Protein AF-A0A5K1C5L7-F1 (afdb_monomer)

Sequence (46 aa):
VWSQDGISDDGGHVVNFKAKAVAAHDKDINALAVSPNDAYVCSGSQ

Nearest PDB structures (foldseek):
  6lk8-assembly1_D  TM=6.884E-01  e=7.773E+00  Xenopus laevis

pLDDT: mean 82.04, std 15.18, range [44.06, 96.62]

Secondary structure (DSSP, 8-state):
----TTS---TT-------------SS-EEEEEE-TTSS-EEEEE-

Organism: NCBI:txid210225

Structure (mmCIF, N/CA/C/O backbone):
data_AF-A0A5K1C5L7-F1
#
_entry.id   AF-A0A5K1C5L7-F1
#
loop_
_atom_site.group_PDB
_atom_site.id
_atom_site.type_symbol
_atom_site.label_atom_id
_atom_site.label_alt_id
_atom_site.label_comp_id
_atom_site.label_asym_id
_atom_site.label_entity_id
_atom_site.label_seq_id
_atom_site.pdbx_PDB_ins_code
_atom_site.Cartn_x
_atom_site.Cartn_y
_atom_site.Cartn_z
_atom_site.occupancy
_atom_site.B_iso_or_equiv
_atom_site.auth_seq_id
_atom_site.auth_comp_id
_atom_site.auth_asym_id
_atom_site.auth_atom_id
_atom_site.pdbx_PDB_model_num
ATOM 1 N N . VAL A 1 1 ? 3.745 13.465 11.878 1.00 44.06 1 VAL A N 1
ATOM 2 C CA . VAL A 1 1 ? 5.034 12.741 11.960 1.00 44.06 1 VAL A CA 1
ATOM 3 C C . VAL A 1 1 ? 4.708 11.366 12.508 1.00 44.06 1 VAL A C 1
ATOM 5 O O . VAL A 1 1 ? 3.975 11.317 13.487 1.00 44.06 1 VAL A O 1
ATOM 8 N N . TRP A 1 2 ? 5.102 10.282 11.837 1.00 46.91 2 TRP A N 1
ATOM 9 C CA . TRP A 1 2 ? 4.883 8.936 12.371 1.00 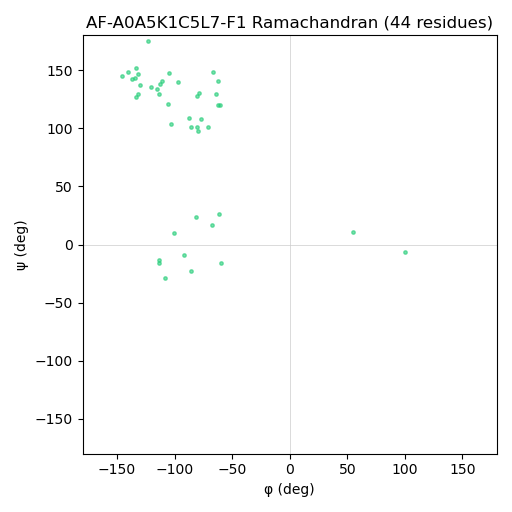46.91 2 TRP A CA 1
ATOM 10 C C . TRP A 1 2 ? 5.695 8.806 13.662 1.00 46.91 2 TRP A C 1
ATOM 12 O O . TRP A 1 2 ? 6.860 9.195 13.697 1.00 46.91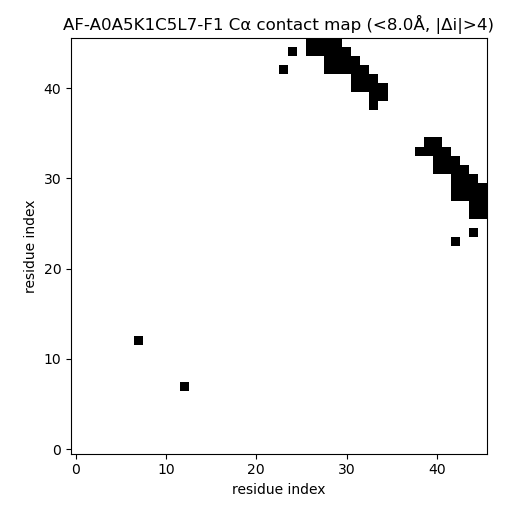 2 TRP A O 1
ATOM 22 N N . SER A 1 3 ? 5.051 8.352 14.732 1.00 63.53 3 SER A N 1
ATOM 23 C CA . SER A 1 3 ? 5.720 8.043 15.990 1.00 63.53 3 SER A CA 1
ATOM 24 C C . SER A 1 3 ? 5.681 6.537 16.164 1.00 63.53 3 SER A C 1
ATOM 26 O O . SER A 1 3 ? 4.672 5.907 15.858 1.00 63.53 3 SER A O 1
ATOM 28 N N . GLN A 1 4 ? 6.767 5.965 16.663 1.00 65.50 4 GLN A N 1
ATOM 29 C CA . GLN A 1 4 ? 6.839 4.555 17.039 1.00 65.50 4 GLN A CA 1
ATOM 30 C C . GLN A 1 4 ? 6.224 4.317 18.437 1.00 65.50 4 GLN A C 1
ATOM 32 O O . GLN A 1 4 ? 6.554 3.358 19.128 1.00 65.50 4 GLN A O 1
ATOM 37 N N . ASP A 1 5 ? 5.329 5.213 18.857 1.00 63.03 5 ASP A N 1
ATOM 38 C CA . ASP A 1 5 ? 4.647 5.178 20.145 1.00 63.03 5 ASP A CA 1
ATOM 39 C C . ASP A 1 5 ? 3.838 3.876 20.255 1.00 63.03 5 ASP A C 1
ATOM 41 O O . ASP A 1 5 ? 2.996 3.582 19.406 1.00 63.03 5 ASP A O 1
ATOM 45 N N . GLY A 1 6 ? 4.145 3.052 21.259 1.00 61.41 6 GLY A N 1
ATOM 46 C CA . GLY A 1 6 ? 3.533 1.730 21.451 1.00 61.41 6 GLY A CA 1
ATOM 47 C C . GLY A 1 6 ? 4.362 0.530 20.970 1.00 61.41 6 GLY A C 1
ATOM 48 O O . GLY A 1 6 ? 3.994 -0.604 21.275 1.00 61.41 6 GLY A O 1
ATOM 49 N N . ILE A 1 7 ? 5.502 0.736 20.301 1.00 64.69 7 ILE A N 1
ATOM 50 C CA . ILE A 1 7 ? 6.576 -0.269 20.284 1.00 64.69 7 ILE A CA 1
ATOM 51 C C . ILE A 1 7 ? 7.413 -0.023 21.540 1.00 64.69 7 ILE A C 1
ATOM 53 O O . ILE A 1 7 ? 8.179 0.931 21.628 1.00 64.69 7 ILE A O 1
ATOM 57 N N . SER A 1 8 ? 7.195 -0.840 22.569 1.00 60.62 8 SER A N 1
ATOM 58 C CA . SER A 1 8 ? 8.026 -0.811 23.768 1.00 60.62 8 SER A CA 1
ATOM 59 C C . SER A 1 8 ? 9.465 -1.170 23.383 1.00 60.62 8 SER A C 1
ATOM 61 O O . SER A 1 8 ? 9.711 -2.273 22.906 1.00 60.62 8 SER A O 1
ATOM 63 N N . ASP A 1 9 ? 10.408 -0.259 23.628 1.00 62.75 9 ASP A N 1
ATOM 64 C CA . ASP A 1 9 ? 11.872 -0.460 23.556 1.00 62.75 9 ASP A CA 1
ATOM 65 C C . ASP A 1 9 ? 12.395 -1.419 24.653 1.00 62.75 9 ASP A C 1
ATOM 67 O O . ASP A 1 9 ? 13.579 -1.474 24.967 1.00 62.75 9 ASP A O 1
ATOM 71 N N . ASP A 1 10 ? 11.502 -2.187 25.281 1.00 61.53 10 ASP A N 1
ATOM 72 C CA . ASP A 1 10 ? 11.872 -3.186 26.270 1.00 61.53 10 ASP A CA 1
ATOM 73 C C . ASP A 1 10 ? 12.163 -4.493 25.529 1.00 61.53 10 ASP A C 1
ATOM 75 O O . ASP A 1 10 ? 11.260 -5.132 24.980 1.00 61.53 10 ASP A O 1
ATOM 79 N N . GLY A 1 11 ? 13.444 -4.864 25.471 1.00 60.97 11 GLY A N 1
ATOM 80 C CA . GLY A 1 11 ? 13.999 -6.003 24.728 1.00 60.97 11 GLY A CA 1
ATOM 81 C C . GLY A 1 11 ? 13.492 -7.401 25.129 1.00 60.97 11 GLY A C 1
ATOM 82 O O . GLY A 1 11 ? 14.214 -8.378 24.936 1.00 60.97 11 GLY A O 1
ATOM 8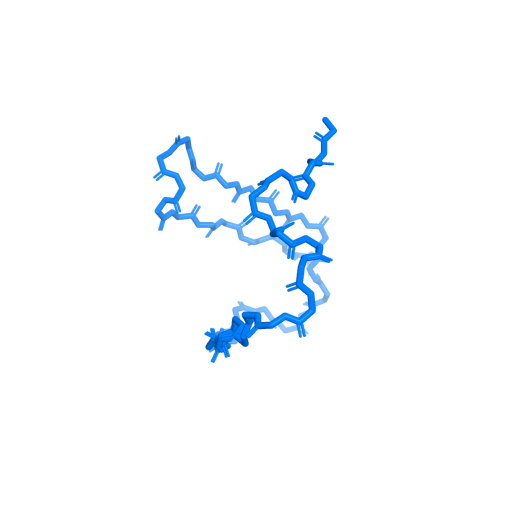3 N N . GLY A 1 12 ? 12.283 -7.519 25.688 1.00 61.75 12 GLY A N 1
ATOM 84 C CA . GLY A 1 12 ? 11.642 -8.761 26.125 1.00 61.75 12 GLY A CA 1
ATOM 85 C C . GLY A 1 12 ? 10.392 -9.182 25.339 1.00 61.75 12 GLY A C 1
ATOM 86 O O . GLY A 1 12 ? 10.002 -10.349 25.418 1.00 61.75 12 GLY A O 1
ATOM 87 N N . HIS A 1 13 ? 9.762 -8.302 24.551 1.00 65.88 13 HIS A N 1
ATOM 88 C CA . HIS A 1 13 ? 8.508 -8.626 23.854 1.00 65.88 13 HIS A CA 1
ATOM 89 C C . HIS A 1 13 ? 8.720 -8.909 22.359 1.00 65.88 13 HIS A C 1
ATOM 91 O O . HIS A 1 13 ? 8.870 -8.001 21.544 1.00 65.88 13 HIS A O 1
ATOM 97 N N . VAL A 1 14 ? 8.680 -10.189 21.969 1.00 71.44 14 VAL A N 1
ATOM 98 C CA . VAL A 1 14 ? 8.709 -10.593 20.552 1.00 71.44 14 VAL A CA 1
ATOM 99 C C . VAL A 1 14 ? 7.380 -10.225 19.886 1.00 71.44 14 VAL A C 1
ATOM 101 O O . VAL A 1 14 ? 6.377 -10.931 20.021 1.00 71.44 14 VAL A O 1
ATOM 104 N N . VAL A 1 15 ? 7.367 -9.122 19.138 1.00 76.12 15 VAL A N 1
ATOM 105 C CA . VAL A 1 15 ? 6.226 -8.745 18.297 1.00 76.12 15 VAL A CA 1
ATOM 106 C C . VAL A 1 15 ? 6.239 -9.612 17.038 1.00 76.12 15 VAL A C 1
ATOM 108 O O . VAL A 1 15 ? 7.083 -9.465 16.156 1.00 76.12 15 VAL A O 1
ATOM 111 N N . ASN A 1 16 ? 5.299 -10.553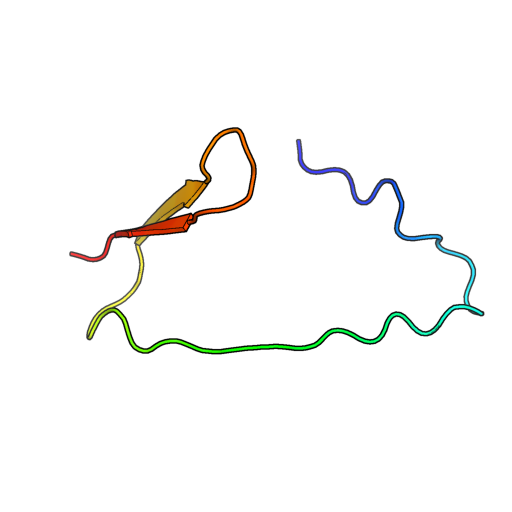 16.959 1.00 79.69 16 ASN A N 1
ATOM 112 C CA . ASN A 1 16 ? 5.164 -11.438 15.806 1.00 79.69 16 ASN A CA 1
ATOM 113 C C . ASN A 1 16 ? 4.428 -10.715 14.671 1.00 79.69 16 ASN A C 1
ATOM 115 O O . ASN A 1 16 ? 3.197 -10.670 14.646 1.00 79.69 16 ASN A O 1
ATOM 119 N N . PHE A 1 17 ? 5.176 -10.173 13.711 1.00 76.31 17 PHE A N 1
ATOM 120 C CA . PHE A 1 17 ? 4.601 -9.590 12.502 1.00 76.31 17 PHE A CA 1
ATOM 121 C C . PHE A 1 17 ? 4.205 -10.679 11.503 1.00 76.31 17 PHE A C 1
ATOM 123 O O . PHE A 1 17 ? 4.995 -11.558 11.161 1.00 76.31 17 PHE A O 1
ATOM 130 N N . LYS A 1 18 ? 2.972 -10.602 10.998 1.00 85.56 18 LYS A N 1
ATOM 131 C CA . LYS A 1 18 ? 2.502 -11.428 9.882 1.00 85.56 18 LYS A CA 1
ATOM 132 C C . LYS A 1 18 ? 2.416 -10.558 8.634 1.00 85.56 18 LYS A C 1
ATOM 134 O O . LYS A 1 18 ? 1.679 -9.577 8.627 1.00 85.56 18 LYS A O 1
ATOM 139 N N . ALA A 1 19 ? 3.145 -10.925 7.585 1.00 85.75 19 ALA A N 1
ATOM 140 C CA . ALA A 1 19 ? 3.094 -10.244 6.295 1.00 85.75 19 ALA A CA 1
ATOM 141 C C . ALA A 1 19 ? 2.143 -10.969 5.331 1.00 85.75 19 ALA A C 1
ATOM 143 O O . ALA A 1 19 ? 2.132 -12.200 5.262 1.00 85.75 19 ALA A O 1
ATOM 144 N N . LY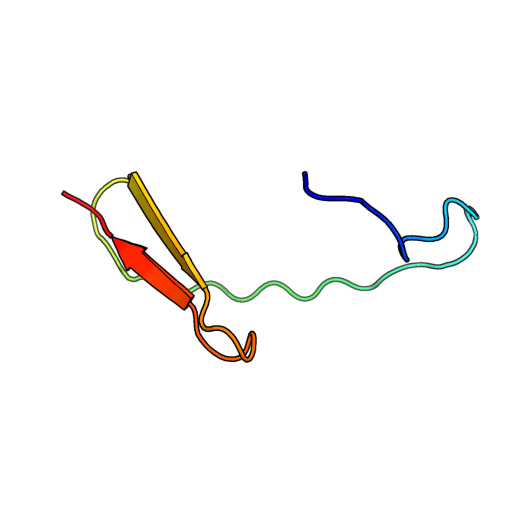S A 1 20 ? 1.361 -10.202 4.566 1.00 86.69 20 LYS A N 1
ATOM 145 C CA . LYS A 1 20 ? 0.529 -10.694 3.461 1.00 86.69 20 LYS A CA 1
ATOM 146 C C . LYS A 1 20 ? 0.773 -9.806 2.243 1.00 86.69 20 LYS A C 1
ATOM 148 O O . LYS A 1 20 ? 0.68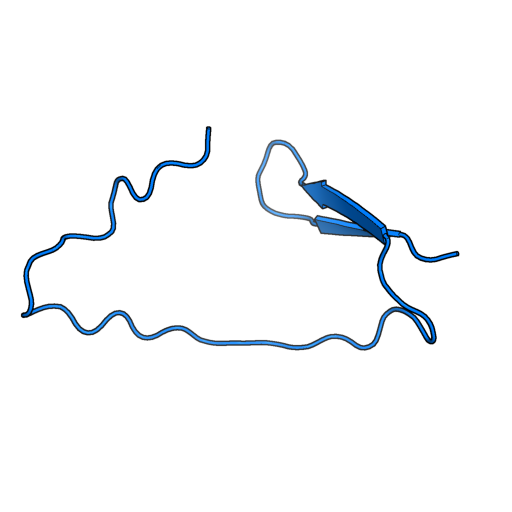8 -8.589 2.359 1.00 86.69 20 LYS A O 1
ATOM 153 N N . ALA A 1 21 ? 1.067 -10.414 1.097 1.00 85.44 21 ALA A N 1
ATOM 154 C CA . ALA A 1 21 ? 1.311 -9.705 -0.157 1.00 85.44 21 ALA A CA 1
ATOM 155 C C . ALA A 1 21 ? 0.113 -9.832 -1.109 1.00 85.44 21 ALA A C 1
ATOM 157 O O . ALA A 1 21 ? -0.577 -10.854 -1.117 1.00 85.44 21 ALA A O 1
ATOM 158 N N . VAL A 1 22 ? -0.119 -8.793 -1.912 1.00 87.94 22 VAL A N 1
ATOM 159 C CA . VAL A 1 22 ? -1.132 -8.757 -2.977 1.00 87.94 22 VAL A CA 1
ATOM 160 C C . VAL A 1 22 ? -0.476 -8.181 -4.229 1.00 87.94 22 VAL A C 1
ATOM 162 O O . VAL A 1 22 ? 0.120 -7.108 -4.170 1.00 87.94 22 VAL A O 1
ATOM 165 N N . ALA A 1 23 ? -0.581 -8.890 -5.352 1.00 87.38 23 ALA A N 1
ATOM 166 C CA . ALA A 1 23 ? -0.137 -8.393 -6.650 1.00 87.38 23 ALA A CA 1
ATOM 167 C C . ALA A 1 23 ? -1.218 -7.463 -7.217 1.00 87.38 23 ALA A C 1
ATOM 169 O O . ALA A 1 23 ? -2.259 -7.932 -7.671 1.00 87.38 23 ALA A O 1
ATOM 170 N N . ALA A 1 24 ? -0.997 -6.152 -7.104 1.00 90.25 24 ALA A N 1
ATOM 171 C CA . ALA A 1 24 ? -1.961 -5.130 -7.518 1.00 90.25 24 ALA A CA 1
ATOM 172 C C . ALA A 1 24 ? -1.543 -4.365 -8.784 1.00 90.25 24 ALA A C 1
ATOM 174 O O . ALA A 1 24 ? -2.416 -3.915 -9.517 1.00 90.25 24 ALA A O 1
ATOM 175 N N . HIS A 1 25 ? -0.237 -4.220 -9.035 1.00 91.00 25 HIS A N 1
ATOM 176 C CA . HIS A 1 25 ? 0.308 -3.414 -10.132 1.00 91.00 25 HIS A CA 1
ATOM 177 C C . HIS A 1 25 ? 1.512 -4.111 -10.772 1.00 91.00 25 HIS A C 1
ATOM 179 O O . HIS A 1 25 ? 2.262 -4.793 -10.074 1.00 91.00 25 HIS A O 1
ATOM 185 N N . ASP A 1 26 ? 1.707 -3.892 -12.075 1.00 93.62 26 ASP A N 1
ATOM 186 C CA . ASP A 1 26 ? 2.854 -4.400 -12.851 1.00 93.62 26 ASP A CA 1
ATOM 187 C C . ASP A 1 26 ? 4.041 -3.417 -12.893 1.00 93.62 26 ASP A C 1
ATOM 189 O O . ASP A 1 26 ? 5.117 -3.754 -13.390 1.00 93.62 26 ASP A O 1
ATOM 193 N N . LYS A 1 27 ? 3.847 -2.187 -12.399 1.00 93.81 27 LYS A N 1
ATOM 194 C CA . LYS A 1 27 ? 4.866 -1.131 -12.309 1.00 93.81 27 LYS A CA 1
ATOM 195 C C . LYS A 1 27 ? 5.017 -0.642 -10.868 1.00 93.81 27 LYS A C 1
ATOM 197 O O . LYS A 1 27 ? 4.276 -1.049 -9.971 1.00 93.81 27 LYS A O 1
ATOM 202 N N . ASP A 1 28 ? 5.982 0.248 -10.657 1.00 94.94 28 ASP A N 1
ATOM 203 C CA . ASP A 1 28 ? 6.290 0.796 -9.338 1.00 94.94 28 ASP A CA 1
ATOM 204 C C . ASP A 1 28 ? 5.108 1.586 -8.758 1.00 94.94 28 ASP A C 1
ATOM 206 O O . ASP A 1 28 ? 4.406 2.318 -9.458 1.00 94.94 28 ASP A O 1
ATOM 210 N N . ILE A 1 29 ? 4.882 1.439 -7.452 1.00 94.44 29 ILE A N 1
ATOM 211 C CA . ILE A 1 29 ? 3.861 2.197 -6.721 1.00 94.44 29 ILE A CA 1
ATOM 212 C C . ILE A 1 29 ? 4.426 3.583 -6.406 1.00 94.44 29 ILE A C 1
ATOM 214 O O . ILE A 1 29 ? 5.487 3.700 -5.794 1.00 94.44 29 ILE A O 1
ATOM 218 N N . ASN A 1 30 ? 3.691 4.636 -6.766 1.00 95.19 30 ASN A N 1
ATOM 219 C CA . ASN A 1 30 ? 4.111 6.025 -6.549 1.00 95.19 30 ASN A CA 1
ATOM 220 C C . ASN A 1 30 ? 3.234 6.774 -5.538 1.00 95.19 30 ASN A C 1
ATOM 222 O O . ASN A 1 30 ? 3.610 7.854 -5.087 1.00 95.19 30 ASN A O 1
ATOM 226 N N . ALA A 1 31 ? 2.071 6.222 -5.179 1.00 95.06 31 ALA A N 1
ATOM 227 C CA . ALA A 1 31 ? 1.143 6.844 -4.243 1.00 95.06 31 ALA A CA 1
ATOM 228 C C . ALA A 1 31 ? 0.408 5.804 -3.388 1.00 95.06 31 ALA A C 1
ATOM 230 O O . ALA A 1 31 ? 0.052 4.722 -3.862 1.00 95.06 31 ALA A O 1
ATOM 231 N N . LEU A 1 32 ? 0.142 6.164 -2.132 1.00 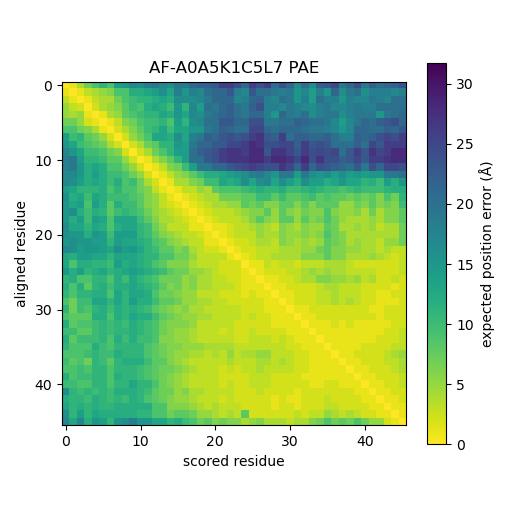94.81 32 LEU A N 1
ATOM 232 C CA . LEU A 1 32 ? -0.653 5.386 -1.184 1.00 94.81 32 LEU A CA 1
ATOM 233 C C . LEU A 1 32 ? -1.593 6.317 -0.414 1.00 94.81 32 LEU A C 1
ATOM 235 O O . LEU A 1 32 ? -1.210 7.430 -0.052 1.00 94.81 32 LEU A O 1
ATOM 239 N N . ALA A 1 33 ? -2.805 5.844 -0.139 1.00 96.38 33 ALA A N 1
ATOM 240 C CA . ALA A 1 33 ? -3.767 6.504 0.737 1.00 96.38 33 ALA A CA 1
ATOM 241 C C . ALA A 1 33 ? -4.381 5.484 1.701 1.00 96.38 33 ALA A C 1
ATOM 243 O O . ALA A 1 33 ? -4.637 4.341 1.320 1.00 96.38 33 ALA A O 1
ATOM 244 N N . VAL A 1 34 ? -4.627 5.907 2.940 1.00 96.31 34 VAL A N 1
ATOM 245 C CA . VAL A 1 34 ? -5.218 5.081 4.001 1.00 96.31 34 VAL A CA 1
ATOM 246 C C . VAL A 1 34 ? -6.576 5.668 4.368 1.00 96.31 34 VAL A C 1
ATOM 248 O O . VAL A 1 34 ? -6.719 6.886 4.496 1.00 96.31 34 VAL A O 1
ATOM 251 N N . SER A 1 35 ? -7.592 4.818 4.490 1.00 96.62 35 SER A N 1
ATOM 252 C CA . SER A 1 35 ? -8.925 5.250 4.913 1.00 96.62 35 SER A CA 1
ATOM 253 C C . SER A 1 35 ? -8.918 5.743 6.367 1.00 96.62 35 SER A C 1
ATOM 255 O O . SER A 1 35 ? -8.220 5.143 7.177 1.00 96.62 35 SER A O 1
ATOM 257 N N . PRO A 1 36 ? -9.764 6.715 6.761 1.00 95.62 36 PRO A N 1
ATOM 258 C CA . PRO A 1 36 ? -9.798 7.241 8.136 1.00 95.62 36 PRO A CA 1
ATOM 259 C C . PRO A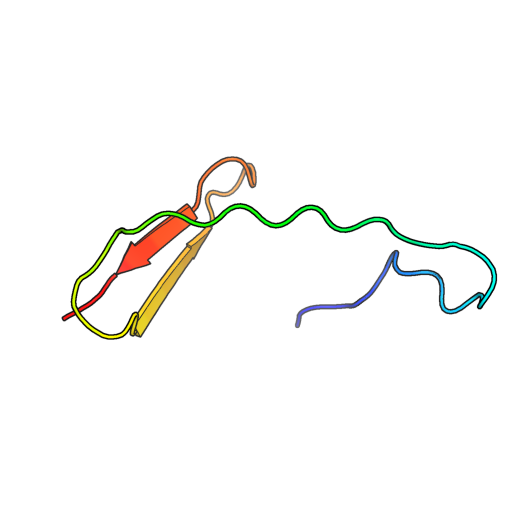 1 36 ? -10.102 6.221 9.244 1.00 95.62 36 PRO A C 1
ATOM 261 O O . PRO A 1 36 ? -9.933 6.525 10.417 1.00 95.62 36 PRO A O 1
ATOM 264 N N . ASN A 1 37 ? -10.618 5.044 8.887 1.00 96.12 37 ASN A N 1
ATOM 265 C CA . ASN A 1 37 ? -10.913 3.953 9.813 1.00 96.12 37 ASN A CA 1
ATOM 266 C C . ASN A 1 37 ? -9.835 2.851 9.812 1.00 96.12 37 ASN A C 1
ATOM 268 O O . ASN A 1 37 ? -10.099 1.775 10.341 1.00 96.12 37 ASN A O 1
ATOM 272 N N . ASP A 1 38 ? -8.686 3.078 9.162 1.00 92.50 38 ASP A N 1
ATOM 273 C CA . ASP A 1 38 ? -7.543 2.157 9.020 1.00 92.50 38 ASP A CA 1
ATOM 274 C C . ASP A 1 38 ? -7.862 0.764 8.440 1.00 92.50 38 ASP A C 1
ATOM 276 O O . ASP A 1 38 ? -7.014 -0.127 8.419 1.00 92.50 38 ASP A O 1
ATOM 280 N N . ALA A 1 39 ? -9.074 0.564 7.917 1.00 96.00 39 ALA A N 1
ATOM 281 C CA . ALA A 1 39 ? -9.514 -0.726 7.394 1.00 96.00 39 ALA A CA 1
ATOM 282 C C . ALA A 1 39 ? -9.108 -0.951 5.929 1.00 96.00 39 ALA A C 1
ATOM 284 O O . ALA A 1 39 ? -9.045 -2.096 5.478 1.00 96.00 39 ALA A O 1
ATOM 285 N N . TYR A 1 40 ? -8.849 0.123 5.177 1.00 93.75 40 TYR A N 1
ATOM 286 C CA . TYR A 1 40 ? -8.579 0.077 3.745 1.00 93.75 40 TYR A CA 1
ATOM 287 C C . TYR A 1 40 ? -7.347 0.894 3.361 1.00 93.75 40 TYR A C 1
ATOM 289 O O . TYR A 1 40 ? -7.057 1.956 3.915 1.00 93.75 40 TYR A O 1
ATOM 297 N N . VAL A 1 41 ? -6.656 0.403 2.337 1.00 93.81 41 VAL A N 1
ATOM 298 C CA . VAL A 1 41 ? -5.524 1.075 1.701 1.00 93.81 41 VAL A CA 1
ATOM 299 C C . VAL A 1 41 ? -5.753 1.069 0.196 1.00 93.81 41 VAL A C 1
ATOM 301 O O . VAL A 1 41 ? -6.150 0.049 -0.369 1.00 93.81 41 VAL A O 1
ATOM 304 N N . CYS A 1 42 ? -5.478 2.199 -0.449 1.00 94.19 42 CYS A N 1
ATOM 305 C CA . CYS A 1 42 ? -5.492 2.345 -1.901 1.00 94.19 42 CYS A CA 1
ATOM 306 C C . CYS A 1 42 ? -4.065 2.612 -2.392 1.00 94.19 42 CYS A C 1
ATOM 308 O O . CYS A 1 42 ? -3.399 3.510 -1.874 1.00 94.19 42 CYS A O 1
ATOM 310 N N . SER A 1 43 ? -3.607 1.861 -3.396 1.00 95.25 43 SER A N 1
ATOM 311 C CA . SER A 1 43 ? -2.300 2.043 -4.037 1.00 95.25 43 SER A CA 1
ATOM 312 C C . SER A 1 43 ? -2.444 2.508 -5.485 1.00 95.25 43 SER A C 1
ATOM 314 O O . SER A 1 43 ? -3.301 2.012 -6.216 1.00 95.25 43 SER A O 1
ATOM 316 N N . GLY A 1 44 ? -1.607 3.466 -5.891 1.00 95.00 44 GLY A N 1
ATOM 317 C CA . GLY A 1 44 ? -1.565 4.017 -7.246 1.00 95.00 44 GLY A CA 1
ATOM 318 C C . GLY A 1 44 ? -0.200 3.824 -7.907 1.00 95.00 44 GLY A C 1
ATOM 319 O O . GLY A 1 44 ? 0.837 4.068 -7.283 1.00 95.00 44 GLY A O 1
ATOM 320 N N . SER A 1 45 ? -0.226 3.412 -9.173 1.00 94.56 45 SER A N 1
ATOM 321 C CA . SER A 1 45 ? 0.927 3.205 -10.057 1.00 94.56 45 SER A CA 1
ATOM 322 C C . SER A 1 45 ? 0.643 3.854 -11.425 1.00 94.56 45 SER A C 1
ATOM 324 O O . SER A 1 45 ? -0.527 4.012 -11.787 1.00 94.56 45 SER A O 1
ATOM 326 N N . GLN A 1 46 ? 1.685 4.293 -12.141 1.00 89.88 46 GLN A N 1
ATOM 327 C CA . GLN A 1 46 ? 1.599 4.950 -13.462 1.00 89.88 46 GLN A CA 1
ATOM 328 C C . GLN A 1 46 ? 1.556 3.938 -14.613 1.00 89.88 46 GLN A C 1
ATOM 330 O O . GLN A 1 46 ? 2.138 2.846 -14.482 1.00 89.88 46 GLN A O 1
#

Solvent-accessible surface area (backbone atoms only — not comparable to full-atom values): 3534 Å² total; per-residue (Å²): 129,93,70,73,80,86,65,72,89,57,96,79,72,86,78,83,81,84,90,84,88,79,93,84,70,98,53,68,76,79,45,76,49,71,43,98,79,74,82,47,77,50,79,42,61,124

Mean predicted aligned error: 8.84 Å

Radius of gyration: 15.07 Å; Cα contacts (8 Å, |Δi|>4): 31; chains: 1; bo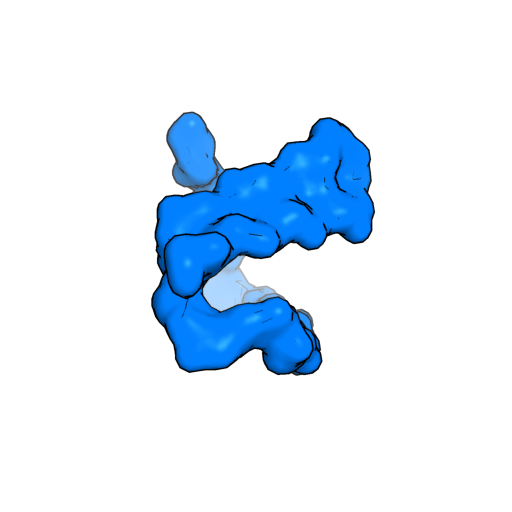unding box: 25×24×40 Å

Foldseek 3Di:
DDDPPPPPPPPPDDDDDDDDDDDDDPADWDDKDADPVNPDIDTDDD